Protein AF-A0A3L7ZGV6-F1 (afdb_monomer_lite)

Foldseek 3Di:
DDDDDDDDPPPPVDPPPDDDPPVCVVVCVVCVVFPKWKAAQVRDIDTPVCVVVNVVVNVVVVHDDTDMD

Sequence (69 aa):
MAKEKQGQPEVTPVPITEQEPAFLAQYRAAYPECLKFHVAGDNLVFLSHEYDKAVSHQKTVGKGELKTY

Radius of gyration: 13.34 Å; chains: 1; bounding box: 38×20×39 Å

Secondary structure (DSSP, 8-state):
-----------------SPPPTTHHHHHHH-TT---EEE-TTS-EEEGGGHHHHHHHHHHH--S--EE-

pLDDT: mean 74.05, std 17.97, range [34.5, 89.38]

Structure (mmCIF, N/CA/C/O backbone):
data_AF-A0A3L7ZGV6-F1
#
_entry.id   AF-A0A3L7ZGV6-F1
#
loop_
_atom_site.group_PDB
_atom_site.id
_atom_site.type_symbol
_atom_site.label_atom_id
_atom_site.label_alt_id
_atom_site.label_comp_id
_atom_site.label_asym_id
_atom_site.label_entity_id
_atom_site.label_seq_id
_atom_site.pdbx_PDB_ins_code
_atom_site.Cartn_x
_atom_site.Cartn_y
_atom_site.Cartn_z
_atom_site.occupancy
_atom_site.B_iso_or_equiv
_atom_site.auth_seq_id
_atom_site.auth_comp_id
_atom_site.auth_asym_id
_atom_site.auth_atom_id
_atom_site.pdbx_PDB_model_num
ATOM 1 N N . MET A 1 1 ? 22.790 0.626 -28.302 1.00 38.06 1 MET A N 1
ATOM 2 C CA . MET A 1 1 ? 21.747 -0.306 -27.820 1.00 38.06 1 MET A CA 1
ATOM 3 C C . MET A 1 1 ? 20.708 0.520 -27.080 1.00 38.06 1 MET A C 1
ATOM 5 O O . MET A 1 1 ? 20.950 0.906 -25.947 1.00 38.06 1 MET A O 1
ATOM 9 N N . ALA A 1 2 ? 19.626 0.900 -27.759 1.00 47.06 2 ALA A N 1
ATOM 10 C CA . ALA A 1 2 ? 18.530 1.644 -27.149 1.00 47.06 2 ALA A CA 1
ATOM 11 C C . ALA A 1 2 ? 17.645 0.652 -26.390 1.00 47.06 2 ALA A C 1
ATOM 13 O O . ALA A 1 2 ? 17.131 -0.283 -27.000 1.00 47.06 2 ALA A O 1
ATOM 14 N N . LYS A 1 3 ? 17.513 0.827 -25.074 1.00 43.34 3 LYS A N 1
ATOM 15 C CA . LYS A 1 3 ? 16.590 0.052 -24.246 1.00 43.34 3 LYS A CA 1
ATOM 16 C C . LYS A 1 3 ? 15.639 1.017 -23.555 1.00 43.34 3 LYS A C 1
ATOM 18 O O . LYS A 1 3 ? 15.975 1.644 -22.562 1.00 43.34 3 LYS A O 1
ATOM 23 N N . GLU A 1 4 ? 14.502 1.167 -24.222 1.00 41.59 4 GLU A N 1
ATOM 24 C CA . GLU A 1 4 ? 13.178 1.097 -23.611 1.00 41.59 4 GLU A CA 1
ATOM 25 C C . GLU A 1 4 ? 12.808 2.216 -22.629 1.00 41.59 4 GLU A C 1
ATOM 27 O O . GLU A 1 4 ? 13.096 2.206 -21.436 1.00 41.59 4 GLU A O 1
ATOM 32 N N . LYS A 1 5 ? 12.054 3.163 -23.200 1.00 47.03 5 LYS A N 1
ATOM 33 C CA . LYS A 1 5 ? 11.043 3.987 -22.540 1.00 47.03 5 LYS A CA 1
ATOM 34 C C . LYS A 1 5 ? 10.325 3.194 -21.438 1.00 47.03 5 LYS A C 1
ATOM 36 O O . LYS A 1 5 ? 9.491 2.348 -21.743 1.00 47.03 5 LYS A O 1
ATOM 41 N N . GLN A 1 6 ? 10.553 3.536 -20.177 1.00 39.66 6 GLN A N 1
ATOM 42 C CA . GLN A 1 6 ? 9.532 3.353 -19.150 1.00 39.66 6 GLN A CA 1
ATOM 43 C C . GLN A 1 6 ? 8.947 4.725 -18.866 1.00 39.66 6 GLN A C 1
ATOM 45 O O . GLN A 1 6 ? 9.539 5.542 -18.163 1.00 39.66 6 GLN A O 1
ATOM 50 N N . GLY A 1 7 ? 7.804 4.978 -19.505 1.00 34.50 7 GLY A N 1
ATOM 51 C CA . GLY A 1 7 ? 6.945 6.091 -19.151 1.00 34.50 7 GLY A CA 1
ATOM 52 C C . GLY A 1 7 ? 6.661 6.038 -17.657 1.00 34.50 7 GLY A C 1
ATOM 53 O O . GLY A 1 7 ? 6.435 4.969 -17.086 1.00 34.50 7 GLY A O 1
ATOM 54 N N . GLN A 1 8 ? 6.707 7.206 -17.028 1.00 38.81 8 GLN A N 1
ATOM 55 C CA . GLN A 1 8 ? 5.956 7.433 -15.806 1.00 38.81 8 GLN A CA 1
ATOM 56 C C . GLN A 1 8 ? 4.545 6.874 -16.033 1.00 38.81 8 GLN A C 1
ATOM 58 O O . GLN A 1 8 ? 3.945 7.215 -17.058 1.00 38.81 8 GLN A O 1
ATOM 63 N N . PRO A 1 9 ? 3.994 6.027 -15.147 1.00 47.16 9 PRO A N 1
ATOM 64 C CA . PRO A 1 9 ? 2.554 5.983 -15.050 1.00 47.16 9 PRO A CA 1
ATOM 65 C C . PRO A 1 9 ? 2.180 7.386 -14.582 1.00 47.16 9 PRO A C 1
ATOM 67 O O . PRO A 1 9 ? 2.448 7.778 -13.446 1.00 47.16 9 PRO A O 1
ATOM 70 N N . GLU A 1 10 ? 1.713 8.189 -15.529 1.00 43.00 10 GLU A N 1
ATOM 71 C CA . GLU A 1 10 ? 1.014 9.432 -15.281 1.00 43.00 10 GLU A CA 1
ATOM 72 C C . GLU A 1 10 ? -0.131 9.057 -14.341 1.00 43.00 10 GLU A C 1
ATOM 74 O O . GLU A 1 10 ? -1.135 8.477 -14.752 1.00 43.00 10 GLU A O 1
ATOM 79 N N . VAL A 1 11 ? 0.083 9.252 -13.036 1.00 50.50 11 VAL A N 1
ATOM 80 C CA . VAL A 1 11 ? -0.937 9.031 -12.014 1.00 50.50 11 VAL A CA 1
ATOM 81 C C . VAL A 1 11 ? -1.888 10.206 -12.145 1.00 50.50 11 VAL A C 1
ATOM 83 O O . VAL A 1 11 ? -1.863 11.156 -11.365 1.00 50.50 11 VAL A O 1
ATOM 86 N N . THR A 1 12 ? -2.674 10.192 -13.216 1.00 41.12 12 THR A N 1
ATOM 87 C CA . THR A 1 12 ? -3.865 11.013 -13.342 1.00 41.12 12 THR A CA 1
ATOM 88 C C . THR A 1 12 ? -4.631 10.809 -12.037 1.00 41.12 12 THR A C 1
ATOM 90 O O . THR A 1 12 ? -4.947 9.658 -11.717 1.00 41.12 12 THR A O 1
ATOM 93 N N . PRO A 1 13 ? -4.885 11.856 -11.232 1.00 48.69 13 PRO A N 1
ATOM 94 C CA . PRO A 1 13 ? -5.773 11.740 -10.091 1.00 48.69 13 PRO A CA 1
ATOM 95 C C . PRO A 1 13 ? -7.174 11.525 -10.660 1.00 48.69 13 PRO A C 1
ATOM 97 O O . PRO A 1 13 ? -7.928 12.473 -10.872 1.00 48.69 13 PRO A O 1
ATOM 100 N N . VAL A 1 14 ? -7.492 10.280 -11.010 1.00 48.59 14 VAL A N 1
ATOM 101 C CA . VAL A 1 14 ? -8.845 9.909 -11.392 1.00 48.59 14 VAL A CA 1
ATOM 102 C C . VAL A 1 14 ? -9.718 10.171 -10.164 1.00 48.59 14 VAL A C 1
ATOM 104 O O . VAL A 1 14 ? -9.354 9.749 -9.065 1.00 48.59 14 VAL A O 1
ATOM 107 N N . PRO A 1 15 ? -10.814 10.933 -10.289 1.00 43.97 15 PRO A N 1
ATOM 108 C CA . PRO A 1 15 ? -11.732 11.149 -9.182 1.00 43.97 15 PRO A CA 1
ATOM 109 C C . PRO A 1 15 ? -12.318 9.790 -8.791 1.00 43.97 15 PRO A C 1
ATOM 111 O O . PRO A 1 15 ? -13.119 9.212 -9.525 1.00 43.97 15 PRO A O 1
ATOM 114 N N . ILE A 1 16 ? -11.853 9.261 -7.658 1.00 54.41 16 ILE A N 1
ATOM 115 C CA . ILE A 1 16 ? -12.189 7.935 -7.139 1.00 54.41 16 ILE A CA 1
ATOM 116 C C . ILE A 1 16 ? -13.696 7.909 -6.861 1.00 54.41 16 ILE A C 1
ATOM 118 O O . ILE A 1 16 ? -14.182 8.398 -5.847 1.00 54.41 16 ILE A O 1
ATOM 122 N N . THR A 1 17 ? -14.443 7.379 -7.824 1.00 50.03 17 THR A N 1
ATOM 123 C CA . THR A 1 17 ? -15.847 6.957 -7.696 1.00 50.03 17 THR A CA 1
ATOM 124 C C . THR A 1 17 ? -15.949 5.429 -7.691 1.00 50.03 17 THR A C 1
ATOM 126 O O . THR A 1 17 ? -17.041 4.871 -7.749 1.00 50.03 17 THR A O 1
ATOM 129 N N . GLU A 1 18 ? -14.811 4.734 -7.600 1.00 55.34 18 GLU A N 1
ATOM 130 C CA . GLU A 1 18 ? -14.743 3.296 -7.368 1.00 55.34 18 GLU A CA 1
ATOM 131 C C . GLU A 1 18 ? -14.672 3.052 -5.861 1.00 55.34 18 GLU A C 1
ATOM 133 O O . GLU A 1 1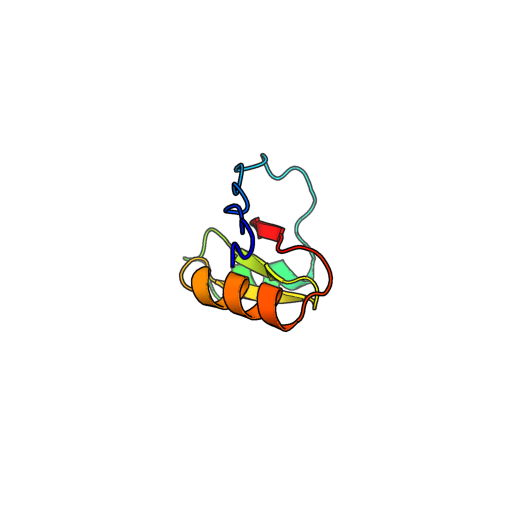8 ? -13.804 3.591 -5.179 1.00 55.34 18 GLU A O 1
ATOM 138 N N . GLN A 1 19 ? -15.621 2.269 -5.342 1.00 63.56 19 GLN A N 1
ATOM 139 C CA . GLN A 1 19 ? -15.674 1.870 -3.937 1.00 63.56 19 GLN A CA 1
ATOM 140 C C . GLN A 1 19 ? -14.298 1.369 -3.479 1.00 63.56 19 GLN A C 1
ATOM 142 O O . GLN A 1 19 ? -13.765 0.416 -4.052 1.00 63.56 19 GLN A O 1
ATOM 147 N N . GLU A 1 20 ? -13.732 2.014 -2.453 1.00 72.81 20 GLU A N 1
ATOM 148 C CA . GLU A 1 20 ? -12.489 1.559 -1.834 1.00 72.81 20 GLU A CA 1
ATOM 149 C C . GLU A 1 20 ? -12.653 0.088 -1.401 1.00 72.81 20 GLU A C 1
ATOM 151 O O . GLU A 1 20 ? -13.709 -0.295 -0.879 1.00 72.81 20 GLU A O 1
ATOM 156 N N . PRO A 1 21 ? -11.636 -0.766 -1.598 1.00 79.25 21 PRO A N 1
ATOM 157 C CA . PRO A 1 21 ? -11.698 -2.144 -1.143 1.00 79.25 21 PRO A CA 1
ATOM 158 C C . PRO A 1 21 ? -11.951 -2.209 0.365 1.00 79.25 21 PRO A C 1
ATOM 160 O O . PRO A 1 21 ? -11.356 -1.453 1.131 1.00 79.25 21 PRO A O 1
ATOM 163 N N . ALA A 1 22 ? -12.754 -3.172 0.823 1.00 82.94 22 ALA A N 1
ATOM 164 C CA . ALA A 1 22 ? -13.056 -3.324 2.250 1.00 82.94 22 ALA A CA 1
ATOM 165 C C . ALA A 1 22 ? -11.793 -3.506 3.118 1.00 82.94 22 ALA A C 1
ATOM 167 O O . ALA A 1 22 ? -11.757 -3.072 4.268 1.00 82.94 22 ALA A O 1
ATOM 168 N N . PHE A 1 23 ? -10.726 -4.096 2.561 1.00 82.75 23 PHE A N 1
ATOM 169 C CA . PHE A 1 23 ? -9.449 -4.226 3.261 1.00 82.75 23 PHE A CA 1
ATOM 170 C C . PHE A 1 23 ? -8.737 -2.887 3.470 1.00 82.75 23 PHE A C 1
ATOM 172 O O . PHE A 1 23 ? -7.837 -2.837 4.292 1.00 82.75 23 PHE A O 1
ATOM 179 N N . LEU A 1 24 ? -9.083 -1.824 2.743 1.00 84.81 24 LEU A N 1
ATOM 180 C CA . LEU A 1 24 ? -8.430 -0.516 2.830 1.00 84.81 24 LEU A CA 1
ATOM 181 C C . LEU A 1 24 ? -8.956 0.289 4.031 1.00 84.81 24 LEU A C 1
ATOM 183 O O . LEU A 1 24 ? -8.224 1.081 4.623 1.00 84.81 24 LEU A O 1
ATOM 187 N N . ALA A 1 25 ? -10.179 -0.012 4.483 1.00 85.00 25 ALA A N 1
ATOM 188 C CA . ALA A 1 25 ? -10.794 0.598 5.661 1.00 85.00 25 ALA A CA 1
ATOM 189 C C . ALA A 1 25 ? -9.958 0.414 6.945 1.00 85.00 25 ALA A C 1
ATOM 191 O O . ALA A 1 25 ? -9.833 1.350 7.732 1.00 85.00 25 ALA A O 1
ATOM 192 N N . GLN A 1 26 ? -9.324 -0.751 7.142 1.00 88.44 26 GLN A N 1
ATOM 193 C CA . GLN A 1 26 ? -8.413 -0.970 8.282 1.00 88.44 26 GLN A CA 1
ATOM 194 C C . GLN A 1 26 ? -7.154 -0.094 8.199 1.00 88.44 26 GLN A C 1
ATOM 196 O O . GLN A 1 26 ? -6.698 0.400 9.225 1.00 88.44 26 GLN A O 1
ATOM 201 N N . TYR A 1 27 ? -6.625 0.162 6.997 1.00 87.12 27 TYR A N 1
ATOM 202 C CA . TYR A 1 27 ? -5.466 1.040 6.818 1.00 87.12 27 TYR A CA 1
ATOM 203 C C . TYR A 1 27 ? -5.839 2.504 7.051 1.00 87.12 27 TYR A C 1
ATOM 205 O O . TYR A 1 27 ? -5.084 3.217 7.700 1.00 87.12 27 TYR A O 1
ATOM 213 N N . ARG A 1 28 ? -7.027 2.942 6.616 1.00 85.19 28 ARG A N 1
ATOM 214 C CA . ARG A 1 28 ? -7.571 4.274 6.940 1.00 85.19 28 ARG A CA 1
ATOM 215 C C . ARG A 1 28 ? -7.764 4.466 8.444 1.00 85.19 28 ARG A C 1
ATOM 217 O O . ARG A 1 28 ? -7.447 5.529 8.966 1.00 85.19 28 ARG A O 1
ATOM 224 N N . ALA A 1 29 ? -8.255 3.439 9.139 1.00 87.88 29 ALA A N 1
ATOM 225 C CA . ALA A 1 29 ? -8.438 3.480 10.588 1.00 87.88 29 ALA A CA 1
ATOM 226 C C . ALA A 1 29 ? -7.101 3.477 11.352 1.00 87.88 29 ALA A C 1
ATOM 228 O O . ALA A 1 29 ? -6.974 4.170 12.358 1.00 87.88 29 ALA A O 1
ATOM 229 N N . ALA A 1 30 ? -6.109 2.717 10.877 1.00 89.31 30 ALA A N 1
ATOM 230 C CA . ALA A 1 30 ? -4.778 2.647 11.481 1.00 89.31 30 ALA A CA 1
ATOM 231 C C . ALA A 1 30 ? -3.904 3.874 11.163 1.00 89.31 30 ALA A C 1
ATOM 233 O O . ALA A 1 30 ? -3.099 4.283 11.996 1.00 89.31 30 ALA A O 1
ATOM 234 N N . TYR A 1 31 ? -4.078 4.470 9.980 1.00 86.06 31 TYR A N 1
ATOM 235 C CA . TYR A 1 31 ? -3.318 5.617 9.482 1.00 86.06 31 TYR A CA 1
ATOM 236 C C . TYR A 1 31 ? -4.264 6.754 9.064 1.00 86.06 31 TYR A C 1
ATOM 238 O O . TYR A 1 31 ? -4.379 7.054 7.872 1.00 86.06 31 TYR A O 1
ATOM 246 N N . PRO A 1 32 ? -4.927 7.426 10.023 1.00 83.06 32 PRO A N 1
ATOM 247 C CA . PRO A 1 32 ? -5.865 8.514 9.729 1.00 83.06 32 PRO A CA 1
ATOM 248 C C . PRO A 1 32 ? -5.190 9.734 9.079 1.00 83.06 32 PRO A C 1
ATOM 250 O O . PRO A 1 32 ? -5.842 10.523 8.403 1.00 83.06 32 PRO A O 1
ATOM 253 N N . GLU A 1 33 ? -3.877 9.880 9.256 1.00 87.19 33 GLU A N 1
ATOM 254 C CA . GLU A 1 33 ? -3.049 10.902 8.607 1.00 87.19 33 GLU A CA 1
ATOM 255 C C . GLU A 1 33 ? -2.714 10.583 7.138 1.00 87.19 33 GLU A C 1
ATOM 257 O O . GLU A 1 33 ? -2.355 11.480 6.371 1.00 87.19 33 GLU A O 1
ATOM 262 N N . CYS A 1 34 ? -2.852 9.321 6.710 1.00 82.12 34 CYS A N 1
ATOM 263 C CA . CYS A 1 34 ? -2.638 8.933 5.320 1.00 82.12 34 CYS A CA 1
ATOM 264 C C . CYS A 1 34 ? -3.909 9.149 4.496 1.00 82.12 34 CYS A C 1
ATOM 266 O O . CYS A 1 34 ? -4.880 8.395 4.547 1.00 82.12 34 CYS A O 1
ATOM 268 N N . LEU A 1 35 ? -3.862 10.189 3.668 1.00 79.75 35 LEU A N 1
ATOM 269 C CA . LEU A 1 35 ? -4.937 10.527 2.739 1.00 79.75 35 LEU A CA 1
ATOM 270 C C . LEU A 1 35 ? -4.903 9.696 1.451 1.00 79.75 35 LEU A C 1
ATOM 272 O O . LEU A 1 35 ? -5.906 9.676 0.744 1.00 79.75 35 LEU A O 1
ATOM 276 N N . LYS A 1 36 ? -3.787 9.020 1.157 1.00 84.38 36 LYS A N 1
ATOM 277 C CA . LYS A 1 36 ? -3.607 8.211 -0.051 1.00 84.38 36 LYS A CA 1
ATOM 278 C C . LYS A 1 36 ? -2.967 6.867 0.268 1.00 84.38 36 LYS A C 1
ATOM 280 O O . LYS A 1 36 ? -2.030 6.803 1.069 1.00 84.38 36 LYS A O 1
ATOM 285 N N . PHE A 1 37 ? -3.432 5.832 -0.416 1.00 88.44 37 PHE A N 1
ATOM 286 C CA . PHE A 1 37 ? -2.911 4.475 -0.337 1.00 88.44 37 PHE A CA 1
ATOM 287 C C . PHE A 1 37 ? -2.673 3.933 -1.741 1.00 88.44 37 PHE A C 1
ATOM 289 O O . PHE A 1 37 ? -3.527 4.038 -2.620 1.00 88.44 37 PHE A O 1
ATOM 296 N N . HIS A 1 38 ? -1.513 3.323 -1.949 1.00 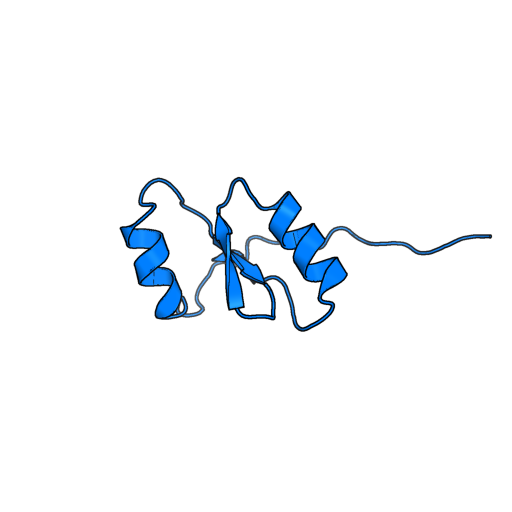88.81 38 HIS A N 1
ATOM 297 C CA . HIS A 1 38 ? -1.146 2.698 -3.211 1.00 88.81 38 HIS A CA 1
ATOM 298 C C . HIS A 1 38 ? -1.263 1.188 -3.060 1.00 88.81 38 HIS A C 1
ATOM 300 O O . HIS A 1 38 ? -0.564 0.583 -2.256 1.00 88.81 38 HIS A O 1
ATOM 306 N N . VAL A 1 39 ? -2.155 0.573 -3.819 1.00 87.56 39 VAL A N 1
ATOM 307 C CA . VAL A 1 39 ? -2.390 -0.866 -3.802 1.00 87.56 39 VAL A CA 1
ATOM 308 C C . VAL A 1 39 ? -1.742 -1.482 -5.032 1.00 87.56 39 VAL A C 1
ATOM 310 O O . VAL A 1 39 ? -2.119 -1.162 -6.160 1.00 87.56 39 VAL A O 1
ATOM 313 N N . ALA A 1 40 ? -0.768 -2.360 -4.820 1.00 86.88 40 ALA A N 1
ATOM 314 C CA . ALA A 1 40 ? -0.145 -3.142 -5.882 1.00 86.88 40 ALA A CA 1
ATOM 315 C C . ALA A 1 40 ? -1.055 -4.293 -6.339 1.00 86.88 40 ALA A C 1
ATOM 317 O O . ALA A 1 40 ? -1.992 -4.693 -5.644 1.00 86.88 40 ALA A O 1
ATOM 318 N N . GLY A 1 41 ? -0.783 -4.838 -7.527 1.00 81.31 41 GLY A N 1
ATOM 319 C CA . GLY A 1 41 ? -1.623 -5.872 -8.142 1.00 81.31 41 GLY A CA 1
ATOM 320 C C . GLY A 1 41 ? -1.650 -7.217 -7.400 1.00 81.31 41 GLY A C 1
ATOM 321 O O . GLY A 1 41 ? -2.424 -8.101 -7.759 1.00 81.31 41 GLY A O 1
ATOM 322 N N . ASP A 1 42 ? -0.835 -7.377 -6.361 1.00 85.38 42 ASP A N 1
ATOM 323 C CA . ASP A 1 42 ? -0.831 -8.495 -5.416 1.00 85.38 42 ASP A CA 1
ATOM 324 C C . ASP A 1 42 ? -1.601 -8.205 -4.111 1.00 85.38 42 ASP A C 1
ATOM 326 O O . ASP A 1 42 ? -1.546 -9.000 -3.174 1.00 85.38 42 ASP A O 1
ATOM 330 N N . ASN A 1 43 ? -2.372 -7.112 -4.069 1.00 83.06 43 ASN A N 1
ATOM 331 C CA . ASN A 1 43 ? -3.129 -6.617 -2.912 1.00 83.06 43 ASN A CA 1
ATOM 332 C C . ASN A 1 43 ? -2.261 -6.124 -1.743 1.00 83.06 43 ASN A C 1
ATOM 334 O O . ASN A 1 43 ? -2.765 -5.980 -0.627 1.00 83.06 43 ASN A O 1
ATOM 338 N N . LEU A 1 44 ? -0.977 -5.829 -1.974 1.00 87.00 44 LEU A N 1
ATOM 339 C CA . LEU A 1 44 ? -0.171 -5.110 -0.990 1.00 87.00 44 LEU A CA 1
ATOM 340 C C . LEU A 1 44 ? -0.536 -3.627 -0.973 1.00 87.00 44 LEU A C 1
ATOM 342 O O . LEU A 1 44 ? -0.626 -2.989 -2.020 1.00 87.00 44 LEU A O 1
ATOM 346 N N . VAL A 1 45 ? -0.714 -3.081 0.230 1.00 87.81 45 VAL A N 1
ATOM 347 C CA . VAL A 1 45 ? -1.037 -1.670 0.456 1.00 87.81 45 VAL A CA 1
ATOM 348 C C . VAL A 1 45 ? 0.206 -0.937 0.930 1.00 87.81 45 VAL A C 1
ATOM 350 O O . VAL A 1 45 ? 0.807 -1.298 1.938 1.00 87.81 45 VAL A O 1
ATOM 353 N N . PHE A 1 46 ? 0.553 0.121 0.216 1.00 89.38 46 PHE A N 1
ATOM 354 C CA . PHE A 1 46 ? 1.637 1.035 0.524 1.00 89.38 46 PHE A CA 1
ATOM 355 C C . PHE A 1 46 ? 1.057 2.392 0.908 1.00 89.38 46 PHE A C 1
ATOM 357 O O . PHE A 1 46 ? 0.088 2.871 0.313 1.00 89.38 46 PHE A O 1
ATOM 364 N N . LEU A 1 47 ? 1.657 3.028 1.907 1.00 89.06 47 LEU A N 1
ATOM 365 C CA . LEU A 1 47 ? 1.249 4.357 2.354 1.00 89.06 47 LEU A CA 1
ATOM 366 C C . LEU A 1 47 ? 1.651 5.427 1.333 1.00 89.06 47 LEU A C 1
ATOM 368 O O . LEU A 1 47 ? 2.536 5.212 0.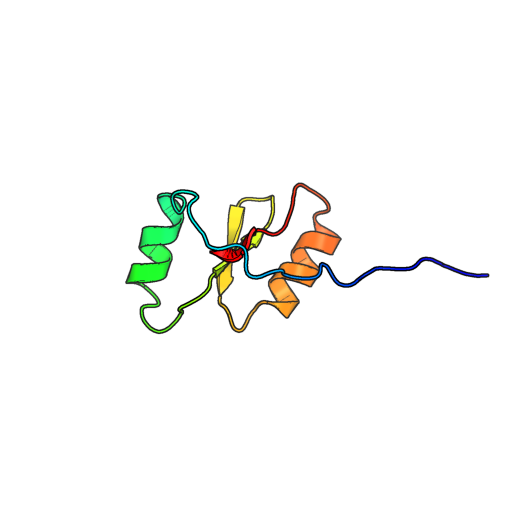504 1.00 89.06 47 LEU A O 1
ATOM 372 N N . SER A 1 48 ? 1.056 6.619 1.428 1.00 86.62 48 SER A N 1
ATOM 373 C CA . SER A 1 48 ? 1.351 7.724 0.503 1.00 86.62 48 SER A CA 1
ATOM 374 C C . SER A 1 48 ? 2.841 8.083 0.415 1.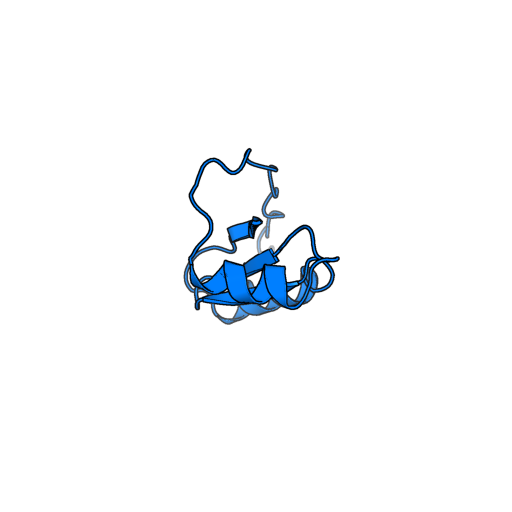00 86.62 48 SER A C 1
ATOM 376 O O . SER A 1 48 ? 3.296 8.526 -0.636 1.00 86.62 48 SER A O 1
ATOM 378 N N . HIS A 1 49 ? 3.602 7.928 1.503 1.00 86.50 49 HIS A N 1
ATOM 379 C CA . HIS A 1 49 ? 5.042 8.209 1.520 1.00 86.50 49 HIS A CA 1
ATOM 380 C C . HIS A 1 49 ? 5.892 7.043 0.988 1.00 86.50 49 HIS A C 1
ATOM 382 O O . HIS A 1 49 ? 7.076 7.212 0.716 1.00 86.50 49 HIS A O 1
ATOM 388 N N . GLU A 1 50 ? 5.294 5.865 0.812 1.00 87.69 50 GLU A N 1
ATOM 389 C CA . GLU A 1 50 ? 5.944 4.656 0.301 1.00 87.69 50 GLU A CA 1
ATOM 390 C C . GLU A 1 50 ? 5.667 4.432 -1.188 1.00 87.69 50 GLU A C 1
ATOM 392 O O . GLU A 1 50 ? 5.884 3.335 -1.700 1.00 87.69 50 GLU A O 1
ATOM 397 N N . TYR A 1 51 ? 5.227 5.467 -1.909 1.00 85.50 51 TYR A N 1
ATOM 398 C CA . TYR A 1 51 ? 4.943 5.388 -3.341 1.00 85.50 51 TYR A CA 1
ATOM 399 C C . TYR A 1 51 ? 6.105 4.791 -4.150 1.00 85.50 51 TYR A C 1
ATOM 401 O O . TYR A 1 51 ? 5.892 3.922 -4.992 1.00 85.50 51 TYR A O 1
ATOM 409 N N . ASP A 1 52 ? 7.343 5.195 -3.854 1.00 87.75 52 ASP A N 1
ATOM 410 C CA . ASP A 1 52 ? 8.532 4.668 -4.535 1.00 87.75 52 ASP A CA 1
ATOM 411 C C . ASP A 1 52 ? 8.682 3.148 -4.339 1.00 87.75 52 ASP A C 1
ATOM 413 O O . ASP A 1 52 ? 8.927 2.403 -5.293 1.00 87.75 52 ASP A O 1
ATOM 417 N N . LYS A 1 53 ? 8.404 2.662 -3.121 1.00 88.50 53 LYS A N 1
ATOM 418 C CA . LYS A 1 53 ? 8.382 1.226 -2.821 1.00 88.50 53 LYS A CA 1
ATOM 419 C C . LYS A 1 53 ? 7.249 0.523 -3.554 1.00 88.50 53 LYS A C 1
ATOM 421 O O . LYS A 1 53 ? 7.480 -0.550 -4.099 1.00 88.50 53 LYS A O 1
ATOM 426 N N . ALA A 1 54 ? 6.066 1.130 -3.614 1.00 87.56 54 ALA A N 1
ATOM 427 C CA . ALA A 1 54 ? 4.911 0.577 -4.314 1.00 87.56 54 ALA A CA 1
ATOM 428 C C . ALA A 1 54 ? 5.199 0.385 -5.811 1.00 87.56 54 ALA A C 1
ATOM 430 O O . ALA A 1 54 ? 4.935 -0.676 -6.376 1.00 87.56 54 ALA A O 1
ATOM 431 N N . VAL A 1 55 ? 5.817 1.385 -6.447 1.00 87.19 55 VAL A N 1
ATOM 432 C CA . VAL A 1 55 ? 6.229 1.326 -7.856 1.00 87.19 55 VAL A CA 1
ATOM 433 C C . VAL A 1 55 ? 7.332 0.292 -8.065 1.00 87.19 55 VAL A C 1
ATOM 435 O O . VAL A 1 55 ? 7.249 -0.507 -8.998 1.00 87.19 55 VAL A O 1
ATOM 438 N N . SER A 1 56 ? 8.359 0.285 -7.214 1.00 89.12 56 SER A N 1
ATOM 439 C CA . SER A 1 56 ? 9.460 -0.682 -7.296 1.00 89.12 56 SER A CA 1
ATOM 440 C C . SER A 1 56 ? 8.960 -2.122 -7.139 1.00 89.12 56 SER A C 1
ATOM 442 O O . SER A 1 56 ? 9.301 -3.007 -7.930 1.00 89.12 56 SER A O 1
ATOM 444 N N . HIS A 1 57 ? 8.063 -2.342 -6.178 1.00 89.12 57 HIS A N 1
ATOM 445 C CA . HIS A 1 57 ? 7.411 -3.624 -5.941 1.00 89.12 57 HIS A CA 1
ATOM 446 C C . HIS A 1 57 ? 6.543 -4.041 -7.126 1.00 89.12 57 HIS A C 1
ATOM 448 O O . HIS A 1 57 ? 6.724 -5.138 -7.642 1.00 89.12 57 HIS A O 1
ATOM 454 N N . GLN A 1 58 ? 5.691 -3.150 -7.644 1.00 85.44 58 GLN A N 1
ATOM 455 C CA . GLN A 1 58 ? 4.868 -3.426 -8.826 1.00 85.44 58 GLN A CA 1
ATOM 456 C C . GLN A 1 58 ? 5.723 -3.801 -10.044 1.00 85.44 58 GLN A C 1
ATOM 458 O O . GLN A 1 58 ? 5.397 -4.750 -10.758 1.00 85.44 58 GLN A O 1
ATOM 463 N N . LYS A 1 5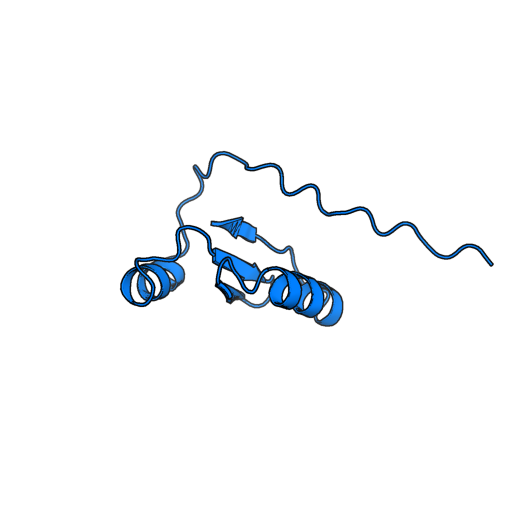9 ? 6.839 -3.096 -10.270 1.00 85.75 59 LYS A N 1
ATOM 464 C CA . LYS A 1 59 ? 7.792 -3.424 -11.343 1.00 85.75 59 LYS A CA 1
ATOM 465 C C . LYS A 1 59 ? 8.445 -4.793 -11.150 1.00 85.75 59 LYS A C 1
ATOM 467 O O . LYS A 1 59 ? 8.739 -5.458 -12.137 1.00 85.75 59 LYS A O 1
ATOM 472 N N . THR A 1 60 ? 8.665 -5.199 -9.902 1.00 86.00 60 THR A N 1
ATOM 473 C CA . THR A 1 60 ? 9.299 -6.477 -9.553 1.00 86.00 60 THR A CA 1
ATOM 474 C C . THR A 1 60 ? 8.315 -7.643 -9.638 1.00 86.00 60 THR A C 1
ATOM 476 O O . THR A 1 60 ? 8.647 -8.690 -10.188 1.00 86.00 60 THR A O 1
ATOM 479 N N . VAL A 1 61 ? 7.094 -7.470 -9.126 1.00 84.12 61 VAL A N 1
ATOM 480 C CA . VAL A 1 61 ? 6.035 -8.486 -9.166 1.00 84.12 61 VAL A CA 1
ATOM 481 C C . VAL A 1 61 ? 5.501 -8.659 -10.587 1.00 84.12 61 VAL A C 1
ATOM 483 O O . VAL A 1 61 ? 5.218 -9.782 -11.003 1.00 84.12 61 VAL A O 1
ATOM 486 N N . GLY A 1 62 ? 5.349 -7.560 -11.334 1.00 73.06 62 GLY A N 1
ATOM 487 C CA . GLY A 1 62 ? 4.903 -7.568 -12.728 1.00 73.06 62 GLY A CA 1
ATOM 488 C C . GLY A 1 62 ? 3.480 -8.098 -12.943 1.00 73.06 62 GLY A C 1
ATOM 489 O O . GLY A 1 62 ? 3.124 -8.434 -14.070 1.00 73.06 62 GLY A O 1
ATOM 490 N N . LYS A 1 63 ? 2.664 -8.205 -11.884 1.00 70.44 63 LYS A N 1
ATOM 491 C CA . LYS A 1 63 ? 1.268 -8.664 -11.954 1.00 70.44 63 LYS A CA 1
ATOM 492 C C . LYS A 1 63 ? 0.311 -7.523 -11.639 1.00 70.44 63 LYS A C 1
ATOM 494 O O . LYS A 1 63 ? 0.473 -6.854 -10.624 1.00 70.44 63 LYS A O 1
ATOM 499 N N . GLY A 1 64 ? -0.707 -7.349 -12.478 1.00 74.00 64 GLY A N 1
ATOM 500 C CA . GLY A 1 64 ? -1.745 -6.333 -12.291 1.00 74.00 64 GLY A CA 1
ATOM 501 C C . GLY A 1 64 ? -1.244 -4.899 -12.477 1.00 74.00 64 GLY A C 1
ATOM 502 O O . GLY A 1 64 ? -0.214 -4.667 -13.110 1.00 74.00 64 GLY A O 1
ATOM 503 N N . GLU A 1 65 ? -1.987 -3.945 -11.922 1.00 80.50 65 GLU A N 1
ATOM 504 C CA . GLU A 1 65 ? -1.711 -2.509 -12.006 1.00 80.50 65 GLU A CA 1
ATOM 505 C C . GLU A 1 65 ? -1.671 -1.901 -10.604 1.00 80.50 65 GLU A C 1
ATOM 507 O O . GLU A 1 65 ? -2.429 -2.311 -9.722 1.00 80.50 65 GLU A O 1
ATOM 512 N N . LEU A 1 66 ? -0.801 -0.907 -10.408 1.00 83.62 66 LEU A N 1
ATOM 513 C CA . LEU A 1 66 ? -0.773 -0.131 -9.173 1.00 83.62 66 LEU A CA 1
ATOM 514 C C . LEU A 1 66 ? -1.978 0.817 -9.162 1.00 83.62 66 LEU A C 1
ATOM 516 O O . LEU A 1 66 ? -2.042 1.754 -9.959 1.00 83.62 66 LEU A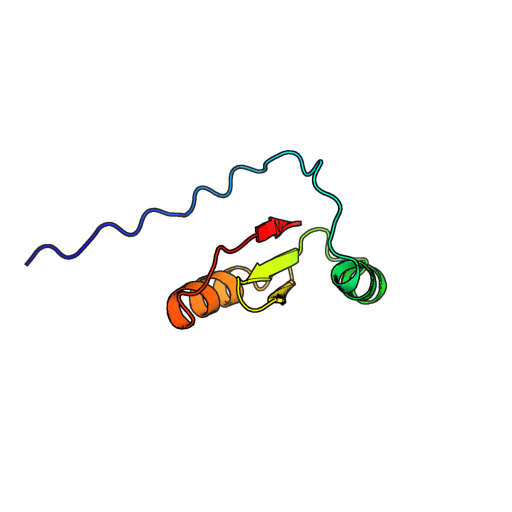 O 1
ATOM 520 N N . LYS A 1 67 ? -2.919 0.591 -8.247 1.00 84.75 67 LYS A N 1
ATOM 521 C CA . LYS A 1 67 ? -4.076 1.466 -8.029 1.00 84.75 67 LYS A CA 1
ATOM 522 C C . LYS A 1 67 ? -3.817 2.404 -6.863 1.00 84.75 67 LYS A C 1
ATOM 524 O O . LYS A 1 67 ? -3.127 2.045 -5.917 1.00 84.75 67 LYS A O 1
ATOM 529 N N . THR A 1 68 ? -4.374 3.607 -6.919 1.00 85.06 68 THR A N 1
ATOM 530 C CA . THR A 1 68 ? -4.276 4.575 -5.820 1.00 85.06 68 THR A CA 1
ATOM 531 C C . THR A 1 68 ? -5.676 4.946 -5.355 1.00 85.06 68 THR A C 1
ATOM 533 O O . THR A 1 68 ? -6.526 5.235 -6.195 1.00 85.06 68 THR A O 1
ATOM 536 N N . TYR A 1 69 ? -5.885 4.926 -4.041 1.00 82.12 69 TYR A N 1
ATOM 537 C CA . TYR A 1 69 ? -7.130 5.268 -3.352 1.00 82.12 69 TYR A CA 1
ATOM 538 C C . TYR A 1 69 ? -6.881 6.391 -2.338 1.00 82.12 69 TYR A C 1
ATOM 540 O O . TYR A 1 69 ? -5.725 6.514 -1.869 1.00 82.12 69 TYR A O 1
#